Protein AF-A0A9J6FY98-F1 (afdb_monomer_lite)

Organism: Haemaphysalis longicornis (NCBI:txid44386)

Structure (mmCIF, N/CA/C/O backbone):
data_AF-A0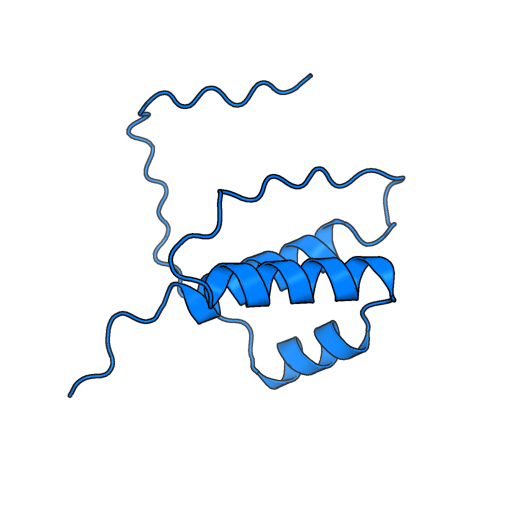A9J6FY98-F1
#
_entry.id   AF-A0A9J6FY98-F1
#
loop_
_atom_site.group_PDB
_atom_site.id
_atom_site.type_symbol
_atom_site.label_atom_id
_atom_site.label_alt_id
_atom_site.label_comp_id
_atom_site.label_asym_id
_atom_site.label_entity_id
_atom_site.label_seq_id
_atom_site.pdbx_PDB_ins_code
_atom_site.Cartn_x
_atom_site.Cartn_y
_atom_site.Cartn_z
_atom_site.occupancy
_atom_site.B_iso_or_equiv
_atom_site.auth_seq_id
_atom_site.auth_comp_id
_atom_site.auth_asym_id
_atom_site.auth_atom_id
_atom_site.pdbx_PDB_model_num
ATOM 1 N N . MET A 1 1 ? -4.028 20.713 -11.926 1.00 27.78 1 MET A N 1
ATOM 2 C CA . MET A 1 1 ? -4.662 21.217 -10.690 1.00 27.78 1 MET A CA 1
ATOM 3 C C . MET A 1 1 ? -6.025 20.557 -10.570 1.00 27.78 1 MET A C 1
ATOM 5 O O . MET A 1 1 ? -6.925 20.936 -11.301 1.00 27.78 1 MET A O 1
ATOM 9 N N . VAL A 1 2 ? -6.164 19.510 -9.753 1.00 24.48 2 VAL A N 1
ATOM 10 C CA . VAL A 1 2 ? -7.458 18.831 -9.567 1.00 24.48 2 VAL A CA 1
ATOM 11 C C . VAL A 1 2 ? -7.957 19.158 -8.168 1.00 24.48 2 VAL A C 1
ATOM 13 O O . VAL A 1 2 ? -7.441 18.651 -7.177 1.00 24.48 2 VAL A O 1
ATOM 16 N N . HIS A 1 3 ? -8.928 20.065 -8.111 1.00 27.19 3 HIS A N 1
ATOM 17 C CA . HIS A 1 3 ? -9.745 20.318 -6.933 1.00 27.19 3 HIS A CA 1
ATOM 18 C C . HIS A 1 3 ? -10.787 19.204 -6.827 1.00 27.19 3 HIS A C 1
ATOM 20 O O . HIS A 1 3 ? -11.562 19.012 -7.760 1.00 27.19 3 HIS A O 1
ATOM 26 N N . LEU A 1 4 ? -10.840 18.491 -5.699 1.00 31.72 4 LEU A N 1
ATOM 27 C CA . LEU A 1 4 ? -11.964 17.605 -5.400 1.00 31.72 4 LEU A CA 1
ATOM 28 C C . LEU A 1 4 ? -12.865 18.278 -4.362 1.00 31.72 4 LEU A C 1
ATOM 30 O O . LEU A 1 4 ? -12.653 18.176 -3.152 1.00 31.72 4 LEU A O 1
ATOM 34 N N . ILE A 1 5 ? -13.851 19.009 -4.874 1.00 35.50 5 ILE A N 1
ATOM 35 C CA . ILE A 1 5 ? -14.946 19.590 -4.101 1.00 35.50 5 ILE A CA 1
ATOM 36 C C . ILE A 1 5 ? -15.914 18.455 -3.744 1.00 35.50 5 ILE A C 1
ATOM 38 O O . ILE A 1 5 ? -16.384 17.730 -4.620 1.00 35.50 5 ILE A O 1
ATOM 42 N N . LYS A 1 6 ? -16.229 18.299 -2.453 1.00 38.16 6 LYS A N 1
ATOM 43 C CA . LYS A 1 6 ? -17.327 17.440 -1.991 1.00 38.16 6 LYS A CA 1
ATOM 44 C C . LYS A 1 6 ? -18.662 18.150 -2.249 1.00 38.16 6 LYS A C 1
ATOM 46 O O . LYS A 1 6 ? -19.215 18.752 -1.337 1.00 38.16 6 LYS A O 1
ATOM 51 N N . HIS A 1 7 ? -19.183 18.070 -3.470 1.00 34.56 7 HIS A N 1
ATOM 52 C CA . HIS A 1 7 ? -20.621 18.227 -3.696 1.00 34.56 7 HIS A CA 1
ATOM 53 C C . HIS A 1 7 ? -21.265 16.843 -3.731 1.00 34.56 7 HIS A C 1
ATOM 55 O O . HIS A 1 7 ? -20.748 15.925 -4.368 1.00 34.56 7 HIS A O 1
ATOM 61 N N . ALA A 1 8 ? -22.380 16.696 -3.015 1.00 46.34 8 ALA A N 1
ATOM 62 C CA . ALA A 1 8 ? -23.244 15.530 -3.092 1.00 46.34 8 ALA A CA 1
ATOM 63 C C . ALA A 1 8 ? -23.776 15.406 -4.528 1.00 46.34 8 ALA A C 1
ATOM 65 O O . ALA A 1 8 ? -24.706 16.105 -4.918 1.00 46.34 8 ALA A O 1
ATOM 66 N N . CYS A 1 9 ? -23.135 14.558 -5.329 1.00 37.97 9 CYS A N 1
ATOM 67 C CA . CYS A 1 9 ? -23.582 14.214 -6.670 1.00 37.97 9 CYS A CA 1
ATOM 68 C C . CYS A 1 9 ? -24.262 12.835 -6.610 1.00 37.97 9 CYS A C 1
ATOM 70 O O . CYS A 1 9 ? -23.664 11.903 -6.063 1.00 37.97 9 CYS A O 1
ATOM 72 N N . PRO A 1 10 ? -25.477 12.661 -7.162 1.00 41.97 10 PRO A N 1
ATOM 73 C CA . PRO A 1 10 ? -26.210 11.395 -7.149 1.00 41.97 10 PRO A CA 1
ATOM 74 C C . PRO A 1 10 ? -25.684 10.388 -8.186 1.00 41.97 10 PRO A C 1
ATOM 76 O O . PRO A 1 10 ? -26.389 9.460 -8.566 1.00 41.97 10 PRO A O 1
ATOM 79 N N . CYS A 1 11 ? -24.433 10.507 -8.632 1.00 42.16 11 CYS A N 1
ATOM 80 C CA . CYS A 1 11 ? -23.739 9.418 -9.309 1.00 42.16 11 CYS A CA 1
ATOM 81 C C . CYS A 1 11 ? -23.093 8.503 -8.263 1.00 42.16 11 CYS A C 1
ATOM 83 O O . CYS A 1 11 ? -21.875 8.364 -8.163 1.00 42.16 11 CYS A O 1
ATOM 85 N N . ALA A 1 12 ? -23.942 7.828 -7.488 1.00 45.78 12 ALA A N 1
ATOM 86 C CA . ALA A 1 12 ? -23.546 6.622 -6.787 1.00 45.78 12 ALA A CA 1
ATOM 87 C C . ALA A 1 12 ? -23.314 5.513 -7.825 1.00 45.78 12 ALA A C 1
ATOM 89 O O . ALA A 1 12 ? -24.072 4.553 -7.914 1.00 45.78 12 ALA A O 1
ATOM 90 N N . ALA A 1 13 ? -22.211 5.587 -8.572 1.00 42.62 13 ALA A N 1
ATOM 91 C CA . ALA A 1 13 ? -21.592 4.383 -9.112 1.00 42.62 13 ALA A CA 1
ATOM 92 C C . ALA A 1 13 ? -20.900 3.639 -7.955 1.00 42.62 13 ALA A C 1
ATOM 94 O O . ALA A 1 13 ? -19.708 3.342 -7.984 1.00 42.62 13 ALA A O 1
ATOM 95 N N . VAL A 1 14 ? -21.660 3.345 -6.895 1.00 47.34 14 VAL A N 1
ATOM 96 C CA . VAL A 1 14 ? -21.301 2.346 -5.897 1.00 47.34 14 VAL A CA 1
ATOM 97 C C . VAL A 1 14 ? -21.566 1.013 -6.578 1.00 47.34 14 VAL A C 1
ATOM 99 O O . VAL A 1 14 ? -22.587 0.359 -6.380 1.00 47.34 14 VAL A O 1
ATOM 102 N N . ARG A 1 15 ? -20.648 0.635 -7.472 1.00 44.03 15 ARG A N 1
ATOM 103 C CA . ARG A 1 15 ? -20.570 -0.729 -7.978 1.00 44.03 15 ARG A CA 1
ATOM 104 C C . ARG A 1 15 ? -20.445 -1.617 -6.741 1.00 44.03 15 ARG A C 1
ATOM 106 O O . ARG A 1 15 ? -19.555 -1.379 -5.922 1.00 44.03 15 ARG A O 1
ATOM 113 N N . LYS A 1 16 ? -21.355 -2.585 -6.566 1.00 41.41 16 LYS A N 1
ATOM 114 C CA . LYS A 1 16 ? -21.255 -3.588 -5.491 1.00 41.41 16 LYS A CA 1
ATOM 115 C C . LYS A 1 16 ? -19.812 -4.111 -5.478 1.00 41.41 16 LYS A C 1
ATOM 117 O O . LYS A 1 16 ? -19.358 -4.665 -6.479 1.00 41.41 16 LYS A O 1
ATOM 122 N N . ARG A 1 17 ?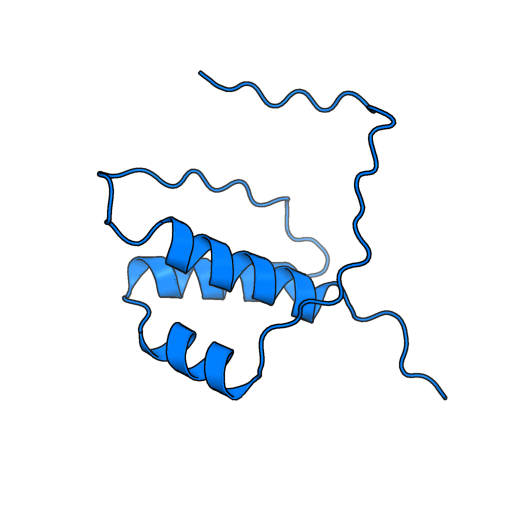 -19.073 -3.850 -4.394 1.00 53.31 17 ARG A N 1
ATOM 123 C CA . ARG A 1 17 ? -17.649 -4.194 -4.263 1.00 53.31 17 ARG A CA 1
ATOM 124 C C . ARG A 1 17 ? -17.527 -5.705 -4.070 1.00 53.31 17 ARG A C 1
ATOM 126 O O . ARG A 1 17 ? -17.557 -6.190 -2.949 1.00 53.31 17 ARG A O 1
ATOM 133 N N . GLN A 1 18 ? -17.448 -6.438 -5.174 1.00 51.59 18 GLN A N 1
ATOM 134 C CA . GLN A 1 18 ? -17.246 -7.892 -5.191 1.00 51.59 18 GLN A CA 1
ATOM 135 C C . GLN A 1 18 ? -15.771 -8.302 -5.313 1.00 51.59 18 GLN A C 1
ATOM 137 O O . GLN A 1 18 ? -15.493 -9.450 -5.621 1.00 51.59 18 GLN A O 1
ATOM 142 N N . ASP A 1 19 ? -14.824 -7.396 -5.087 1.00 66.50 19 ASP A N 1
ATOM 143 C CA . ASP A 1 19 ? -13.450 -7.594 -5.561 1.00 66.50 19 ASP A CA 1
ATOM 144 C C . ASP A 1 19 ? -12.450 -7.436 -4.410 1.00 66.50 19 ASP A C 1
ATOM 146 O O . ASP A 1 19 ? -11.667 -6.487 -4.350 1.00 66.50 19 ASP A O 1
ATOM 150 N N . ILE A 1 20 ? -12.565 -8.324 -3.417 1.00 81.12 20 ILE A N 1
ATOM 151 C CA . ILE A 1 20 ? -11.426 -8.606 -2.541 1.00 81.12 20 ILE A CA 1
ATOM 152 C C . ILE A 1 20 ? -10.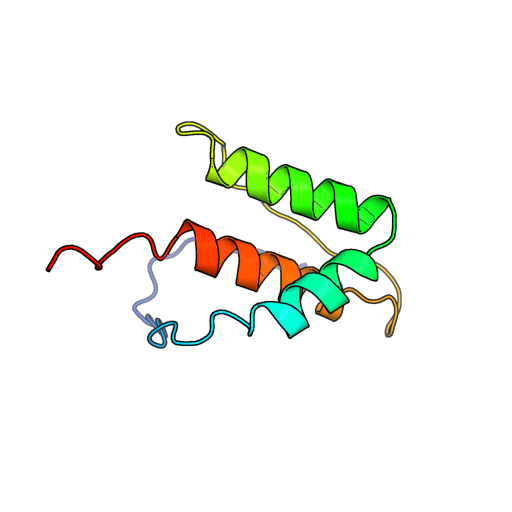516 -9.509 -3.361 1.00 81.12 20 ILE A C 1
ATOM 154 O O . ILE A 1 20 ? -10.941 -10.580 -3.793 1.00 81.12 20 ILE A O 1
ATOM 158 N N . MET A 1 21 ? -9.287 -9.059 -3.573 1.00 87.62 21 MET A N 1
ATOM 159 C CA . MET A 1 21 ? -8.262 -9.817 -4.273 1.00 87.62 21 MET A CA 1
ATOM 160 C C . MET A 1 21 ? -8.075 -11.186 -3.613 1.00 87.62 21 MET A C 1
ATOM 162 O O . MET A 1 21 ? -8.179 -11.311 -2.383 1.00 87.62 21 MET A O 1
ATOM 166 N N . ASP A 1 22 ? -7.757 -12.202 -4.414 1.00 90.06 22 ASP A N 1
ATOM 167 C CA . ASP A 1 22 ? -7.390 -13.505 -3.873 1.00 90.06 22 ASP A CA 1
ATOM 168 C C . ASP A 1 22 ? -6.266 -13.369 -2.829 1.00 90.06 22 ASP A C 1
ATOM 170 O O . ASP A 1 22 ? -5.410 -12.480 -2.896 1.00 90.06 22 ASP A O 1
ATOM 174 N N . ARG A 1 23 ? -6.311 -14.221 -1.804 1.00 87.75 23 ARG A N 1
ATOM 175 C CA . ARG A 1 23 ? -5.399 -14.126 -0.664 1.00 87.75 23 ARG A CA 1
ATOM 176 C C . ARG A 1 23 ? -3.945 -14.341 -1.095 1.00 87.75 23 ARG A C 1
ATOM 178 O O . ARG A 1 23 ? -3.077 -13.617 -0.604 1.00 87.75 23 ARG A O 1
ATOM 185 N N . ASP A 1 24 ? -3.679 -15.284 -1.993 1.00 92.81 24 ASP A N 1
ATOM 186 C CA . ASP A 1 24 ? -2.321 -15.574 -2.449 1.00 92.81 24 ASP A CA 1
ATOM 187 C C . ASP A 1 24 ? -1.808 -14.465 -3.368 1.00 92.81 24 ASP A C 1
ATOM 189 O O . ASP A 1 24 ? -0.670 -14.013 -3.213 1.00 92.81 24 ASP A O 1
ATOM 193 N N . GLU A 1 25 ? -2.664 -13.949 -4.257 1.00 90.81 25 GLU A N 1
ATOM 194 C CA . GLU A 1 25 ? -2.342 -12.773 -5.077 1.00 90.81 25 GLU A CA 1
ATOM 195 C C . GLU A 1 25 ? -1.981 -11.569 -4.190 1.00 90.81 25 GLU A C 1
ATOM 197 O O . GLU A 1 25 ? -0.939 -10.939 -4.388 1.00 90.81 25 GLU A O 1
ATOM 202 N N . TYR A 1 26 ? -2.771 -11.302 -3.148 1.00 91.06 26 TYR A N 1
ATOM 203 C CA . TYR A 1 26 ? -2.508 -10.220 -2.202 1.00 91.06 26 TYR A CA 1
ATOM 204 C C . TYR A 1 26 ? -1.161 -10.372 -1.492 1.00 91.06 26 TYR A C 1
ATOM 206 O O . TYR A 1 26 ? -0.372 -9.423 -1.455 1.00 91.06 26 TYR A O 1
ATOM 214 N N . TYR A 1 27 ? -0.866 -11.553 -0.939 1.00 91.38 27 TYR A N 1
ATOM 215 C CA . TYR A 1 27 ? 0.405 -11.776 -0.247 1.00 91.38 27 TYR A CA 1
ATOM 216 C C . TYR A 1 27 ? 1.602 -11.662 -1.189 1.00 91.38 27 TYR A C 1
ATOM 218 O O . TYR A 1 27 ? 2.638 -11.129 -0.789 1.00 91.38 27 TYR A O 1
ATOM 226 N N . ASN A 1 28 ? 1.467 -12.120 -2.432 1.00 93.56 28 ASN A N 1
ATOM 227 C CA . ASN A 1 28 ? 2.518 -11.979 -3.431 1.00 93.56 28 ASN A CA 1
ATOM 228 C C . ASN A 1 28 ? 2.786 -10.506 -3.747 1.00 93.56 28 ASN A C 1
ATOM 230 O O . ASN A 1 28 ? 3.937 -10.077 -3.690 1.00 93.56 28 ASN A O 1
ATOM 234 N N . LEU A 1 29 ? 1.743 -9.705 -3.979 1.00 91.56 29 LEU A N 1
ATOM 235 C CA . LEU A 1 29 ? 1.912 -8.274 -4.223 1.00 91.56 29 LEU A CA 1
ATOM 236 C C . LEU A 1 29 ? 2.471 -7.541 -2.994 1.00 91.56 29 LEU A C 1
ATOM 238 O O . LEU A 1 29 ? 3.365 -6.716 -3.152 1.00 91.56 29 LEU A O 1
ATOM 242 N N . MET A 1 30 ? 2.035 -7.865 -1.771 1.00 90.38 30 MET A N 1
ATOM 243 C CA . MET A 1 30 ? 2.604 -7.259 -0.557 1.00 90.38 30 MET A CA 1
ATOM 244 C C . MET A 1 30 ? 4.102 -7.537 -0.415 1.00 90.38 30 MET A C 1
ATOM 246 O O . MET A 1 30 ? 4.862 -6.621 -0.111 1.00 90.38 30 MET A O 1
ATOM 250 N N . ARG A 1 31 ? 4.557 -8.765 -0.691 1.00 90.88 31 ARG A N 1
ATOM 251 C CA . ARG A 1 31 ? 5.989 -9.122 -0.648 1.00 90.88 31 ARG A CA 1
ATOM 252 C C . ARG A 1 31 ? 6.832 -8.388 -1.692 1.00 90.88 31 ARG A C 1
ATOM 254 O O . ARG A 1 31 ? 8.031 -8.244 -1.497 1.00 90.88 31 ARG A O 1
ATOM 261 N N . MET A 1 32 ? 6.220 -7.935 -2.784 1.00 89.88 32 MET A N 1
ATOM 262 C CA . MET A 1 32 ? 6.889 -7.162 -3.835 1.00 89.88 32 MET A CA 1
ATOM 263 C C . MET A 1 32 ? 6.980 -5.661 -3.518 1.00 89.88 32 MET A C 1
ATOM 265 O O . MET A 1 32 ? 7.568 -4.909 -4.295 1.00 89.88 32 MET A O 1
ATOM 269 N N . THR A 1 33 ? 6.375 -5.191 -2.423 1.00 87.69 33 THR A N 1
ATOM 270 C CA . THR A 1 33 ? 6.447 -3.775 -2.042 1.00 87.69 33 THR A CA 1
ATOM 271 C C . THR A 1 33 ? 7.832 -3.423 -1.493 1.00 87.69 33 THR A C 1
ATOM 273 O O . THR A 1 33 ? 8.398 -4.136 -0.671 1.00 87.69 33 THR A O 1
ATOM 276 N N . ASN A 1 34 ? 8.376 -2.291 -1.945 1.00 84.56 34 ASN A N 1
ATOM 277 C CA . ASN A 1 34 ? 9.599 -1.705 -1.389 1.00 84.56 34 ASN A CA 1
ATOM 278 C C . ASN A 1 34 ? 9.272 -0.854 -0.145 1.00 84.56 34 ASN A C 1
ATOM 280 O O . ASN A 1 34 ? 8.101 -0.612 0.149 1.00 84.56 34 ASN A O 1
ATOM 284 N N . GLY A 1 35 ? 10.299 -0.345 0.547 1.00 83.56 35 GLY A N 1
ATOM 285 C CA . GLY A 1 35 ? 10.165 0.356 1.835 1.00 83.56 35 GLY A CA 1
ATOM 286 C C . GLY A 1 35 ? 9.091 1.454 1.884 1.00 83.56 35 GLY A C 1
ATOM 287 O O . GLY A 1 35 ? 8.169 1.365 2.688 1.00 83.56 35 GLY A O 1
ATOM 288 N N . GLU A 1 36 ? 9.152 2.460 1.006 1.00 85.00 36 GLU A N 1
ATOM 289 C CA . GLU A 1 36 ? 8.193 3.581 1.031 1.00 85.00 36 GLU A CA 1
ATOM 290 C C . GLU A 1 36 ? 6.727 3.158 0.771 1.00 85.00 36 GLU A C 1
ATOM 292 O O . GLU A 1 36 ? 5.861 3.488 1.586 1.00 85.00 36 GLU A O 1
ATOM 297 N N . PRO A 1 37 ? 6.398 2.400 -0.301 1.00 87.44 37 PRO A N 1
ATOM 298 C CA . PRO A 1 37 ? 5.052 1.857 -0.477 1.00 87.44 37 PRO A CA 1
ATOM 299 C C . PRO A 1 37 ? 4.579 0.980 0.682 1.00 87.44 37 PRO A C 1
ATOM 301 O O . PRO A 1 37 ? 3.407 1.044 1.048 1.00 87.44 37 PRO A O 1
ATOM 304 N N . HIS A 1 38 ? 5.469 0.168 1.256 1.00 91.25 38 HIS A N 1
ATOM 305 C CA . HIS A 1 38 ? 5.134 -0.717 2.365 1.00 91.25 38 HIS A CA 1
ATOM 306 C C . HIS A 1 38 ? 4.697 0.074 3.605 1.00 91.25 38 HIS A C 1
ATOM 308 O O . HIS A 1 38 ? 3.671 -0.242 4.206 1.00 91.25 38 HIS A O 1
ATOM 314 N N . GLU A 1 39 ? 5.405 1.152 3.949 1.00 92.62 39 GLU A N 1
ATOM 315 C CA . GLU A 1 39 ? 5.038 2.013 5.079 1.00 92.62 39 GLU A CA 1
ATOM 316 C C . GLU A 1 39 ? 3.694 2.721 4.863 1.00 92.62 39 GLU A C 1
ATOM 318 O O . GLU A 1 39 ? 2.874 2.779 5.781 1.00 92.62 39 GLU A O 1
ATOM 323 N N . LEU A 1 40 ? 3.388 3.158 3.635 1.00 91.88 40 LEU A N 1
ATOM 324 C CA . LEU A 1 40 ? 2.057 3.684 3.319 1.00 91.88 40 LEU A CA 1
ATOM 325 C C . LEU A 1 40 ? 0.953 2.634 3.541 1.00 91.88 40 LEU A C 1
ATOM 327 O O . LEU A 1 40 ? -0.106 2.950 4.084 1.00 91.88 40 LEU A O 1
ATOM 331 N N . LEU A 1 41 ? 1.180 1.387 3.123 1.00 93.38 41 LEU A N 1
ATOM 332 C CA . LEU A 1 41 ? 0.206 0.306 3.292 1.00 93.38 41 LEU A CA 1
ATOM 333 C C . LEU A 1 41 ? -0.003 -0.035 4.777 1.00 93.38 41 LEU A C 1
ATOM 335 O O . LEU A 1 41 ? -1.139 -0.273 5.193 1.00 93.38 41 LEU A O 1
ATOM 339 N N . ARG A 1 42 ? 1.055 0.022 5.598 1.00 92.19 42 ARG A N 1
ATOM 340 C CA . ARG A 1 42 ? 0.957 -0.114 7.064 1.00 92.19 42 ARG A CA 1
ATOM 341 C C . ARG A 1 42 ? 0.163 1.022 7.698 1.00 92.19 42 ARG A C 1
ATOM 343 O O . ARG A 1 42 ? -0.685 0.749 8.542 1.00 92.19 42 ARG A O 1
ATOM 350 N N . GLU A 1 43 ? 0.388 2.262 7.271 1.00 92.88 43 GLU A N 1
ATOM 351 C CA . GLU A 1 43 ? -0.374 3.421 7.750 1.00 92.88 43 GLU A CA 1
ATOM 352 C C . GLU A 1 43 ? -1.865 3.289 7.405 1.00 92.88 43 GLU A C 1
ATOM 354 O O . GLU A 1 43 ? -2.732 3.569 8.233 1.00 92.88 43 GLU A O 1
ATOM 359 N N . ILE A 1 44 ? -2.190 2.791 6.206 1.00 92.06 44 ILE A N 1
ATOM 360 C CA . ILE A 1 44 ? -3.578 2.490 5.829 1.00 92.06 44 ILE A CA 1
ATOM 361 C C . ILE A 1 44 ? -4.182 1.464 6.793 1.00 92.06 44 ILE A C 1
ATOM 363 O O . ILE A 1 44 ? -5.263 1.717 7.325 1.00 92.06 44 ILE A O 1
ATOM 367 N N . ILE A 1 45 ? -3.491 0.350 7.061 1.00 91.62 45 ILE A N 1
ATOM 368 C CA . ILE A 1 45 ? -3.950 -0.675 8.014 1.00 91.62 45 ILE A CA 1
ATOM 369 C C . ILE A 1 45 ? -4.180 -0.057 9.396 1.00 91.62 45 ILE A C 1
ATOM 371 O O . ILE A 1 45 ? -5.271 -0.194 9.945 1.00 91.62 45 ILE A O 1
ATOM 375 N N . HIS A 1 46 ? -3.192 0.671 9.924 1.00 91.56 46 HIS A N 1
ATOM 376 C CA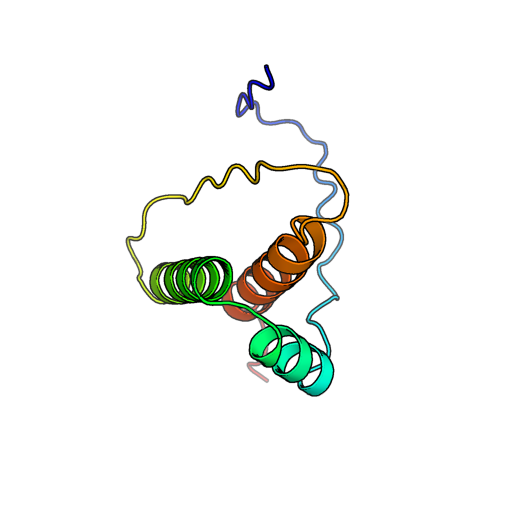 . HIS A 1 46 ? -3.263 1.303 11.240 1.00 91.56 46 HIS A CA 1
ATOM 377 C C . HIS A 1 46 ? -4.488 2.214 11.370 1.00 91.56 46 HIS A C 1
ATOM 379 O O . HIS A 1 46 ? -5.238 2.125 12.347 1.00 91.56 46 HIS A O 1
ATOM 385 N N . ARG A 1 47 ? -4.747 3.045 10.354 1.00 90.31 47 ARG A N 1
ATOM 386 C CA . ARG A 1 47 ? -5.928 3.913 10.319 1.00 90.31 47 ARG A CA 1
ATOM 387 C C . ARG A 1 47 ? -7.233 3.139 10.220 1.00 90.31 47 ARG A C 1
ATOM 389 O O . ARG A 1 47 ? -8.207 3.556 10.831 1.00 90.31 47 ARG A O 1
ATOM 396 N N . GLN A 1 48 ? -7.282 2.044 9.459 1.00 86.94 48 GLN A N 1
ATOM 397 C CA . GLN A 1 48 ? -8.490 1.213 9.370 1.00 86.94 48 GLN A CA 1
ATOM 398 C C . GLN A 1 48 ? -8.815 0.505 10.690 1.00 86.94 48 GLN A C 1
ATOM 400 O O . GLN A 1 48 ? -9.984 0.282 10.986 1.00 86.94 48 GLN A O 1
ATOM 405 N N . THR A 1 49 ? -7.805 0.188 11.501 1.00 87.44 49 THR A N 1
ATOM 406 C CA . THR A 1 49 ? -7.985 -0.444 12.816 1.00 87.44 49 THR A CA 1
ATOM 407 C C . THR A 1 49 ? -8.163 0.552 13.969 1.00 87.44 49 THR A C 1
ATOM 409 O O . THR A 1 49 ? -8.384 0.131 15.101 1.00 87.44 49 THR A O 1
ATOM 412 N N . THR A 1 50 ? -8.073 1.861 13.710 1.00 88.12 50 THR A N 1
ATOM 413 C CA . THR A 1 50 ? -8.149 2.920 14.731 1.00 88.12 50 THR A CA 1
ATOM 414 C C . THR A 1 50 ? -9.443 3.721 14.575 1.00 88.12 50 THR A C 1
ATOM 416 O O . THR A 1 50 ? -9.661 4.374 13.558 1.00 88.12 50 THR A O 1
ATOM 419 N N . SER A 1 51 ? -10.298 3.721 15.602 1.00 80.50 51 SER A N 1
ATOM 420 C CA . SER A 1 51 ? -11.674 4.255 15.556 1.00 80.50 51 SER A CA 1
ATOM 421 C C . SER A 1 51 ? -11.799 5.768 15.311 1.00 80.50 51 SER A C 1
ATOM 423 O O . SER A 1 51 ? -12.879 6.237 14.958 1.00 80.50 51 SER A O 1
ATOM 425 N N . SER A 1 52 ? -10.718 6.538 15.459 1.00 85.75 52 SER A N 1
ATOM 426 C CA . SER A 1 52 ? -10.707 8.005 15.341 1.00 85.75 52 SER A CA 1
ATOM 427 C C . SER A 1 52 ? -9.713 8.538 14.302 1.00 85.75 52 SER A C 1
ATOM 429 O O . SER A 1 52 ? -9.340 9.712 14.349 1.00 85.75 52 SER A O 1
ATOM 431 N N . ALA A 1 53 ? -9.234 7.694 13.386 1.00 85.56 53 ALA A N 1
ATOM 432 C CA . ALA A 1 53 ? -8.246 8.120 12.403 1.00 85.56 53 ALA A CA 1
ATOM 433 C C . ALA A 1 53 ? -8.831 9.163 11.423 1.00 85.56 53 ALA A C 1
ATOM 435 O O . ALA A 1 53 ? -9.900 8.939 10.844 1.00 85.56 53 ALA A O 1
ATOM 436 N N . PRO A 1 54 ? -8.142 10.294 11.175 1.00 86.38 54 PRO A N 1
ATOM 437 C CA . PRO A 1 54 ? -8.606 11.278 10.207 1.00 86.38 54 PRO A CA 1
ATOM 438 C C . PRO A 1 54 ? -8.527 10.729 8.769 1.00 86.38 54 PRO A C 1
ATOM 440 O O . PRO A 1 54 ? -7.699 9.853 8.478 1.00 86.38 54 PRO A O 1
ATOM 443 N N . PRO A 1 55 ? -9.324 11.277 7.828 1.00 84.75 55 PRO A N 1
ATOM 444 C CA . PRO A 1 55 ? -9.272 10.875 6.426 1.00 84.75 55 PRO A CA 1
ATOM 445 C C . PRO A 1 55 ? -7.856 10.978 5.845 1.00 84.75 55 PRO A C 1
ATOM 447 O O . PRO A 1 55 ? -7.188 12.003 5.989 1.00 84.75 55 PRO A O 1
ATOM 450 N N . LEU A 1 56 ? -7.410 9.929 5.153 1.00 85.88 56 LEU A N 1
ATOM 451 C CA . LEU A 1 56 ? -6.134 9.913 4.442 1.00 85.88 56 LEU A CA 1
ATOM 452 C C . LEU A 1 56 ? -6.338 10.399 3.000 1.00 85.88 56 LEU A C 1
ATOM 454 O O . LEU A 1 56 ? -7.206 9.899 2.285 1.00 85.88 56 LEU A O 1
ATOM 458 N N . ARG A 1 57 ? -5.532 11.370 2.560 1.00 87.69 57 ARG A N 1
ATOM 459 C CA . ARG A 1 57 ? -5.428 11.779 1.152 1.00 87.69 57 ARG A CA 1
ATOM 460 C C . ARG A 1 57 ? -3.993 11.565 0.700 1.00 87.69 57 ARG A C 1
ATOM 462 O O . ARG A 1 57 ? -3.086 12.158 1.271 1.00 87.69 57 ARG A O 1
ATOM 469 N N . VAL A 1 58 ? -3.809 10.738 -0.322 1.00 87.69 58 VAL A N 1
ATOM 470 C CA . VAL A 1 58 ? -2.494 10.415 -0.884 1.00 87.69 58 VAL A CA 1
ATOM 471 C C . VAL A 1 58 ? -2.443 10.908 -2.320 1.00 87.69 58 VAL A C 1
ATOM 473 O O . VAL A 1 58 ? -3.358 10.643 -3.099 1.00 87.69 58 VAL A O 1
ATOM 476 N N . LEU A 1 59 ? -1.369 11.612 -2.669 1.00 90.56 59 LEU A N 1
ATOM 477 C CA . LEU A 1 59 ? -1.056 11.975 -4.045 1.00 90.56 59 LEU A CA 1
ATOM 478 C C . LEU A 1 59 ? 0.165 11.173 -4.490 1.00 90.56 59 LEU A C 1
ATOM 480 O O . LEU A 1 59 ? 1.266 11.393 -3.996 1.00 90.56 59 LEU A O 1
ATOM 484 N N . PHE A 1 60 ? -0.028 10.259 -5.437 1.00 88.56 60 PHE A N 1
ATOM 485 C CA . PHE A 1 60 ? 1.075 9.517 -6.037 1.00 88.56 60 PHE A CA 1
ATOM 486 C C . PHE A 1 60 ? 1.723 10.342 -7.150 1.00 88.56 60 PHE A C 1
ATOM 488 O O . PHE A 1 60 ? 1.064 10.693 -8.132 1.00 88.56 60 PHE A O 1
ATOM 495 N N . THR A 1 61 ? 3.018 10.616 -7.021 1.00 92.50 61 THR A N 1
ATOM 496 C CA . THR A 1 61 ? 3.813 11.357 -8.010 1.00 92.50 61 THR A CA 1
ATOM 497 C C . THR A 1 61 ? 4.915 10.470 -8.600 1.00 92.50 61 THR A C 1
ATOM 499 O O . THR A 1 61 ? 5.159 9.359 -8.134 1.00 92.50 61 THR A O 1
ATOM 502 N N . GLY A 1 62 ? 5.528 10.921 -9.697 1.00 90.31 62 GLY A N 1
ATOM 503 C CA . GLY A 1 62 ? 6.615 10.213 -10.381 1.00 90.31 62 GLY A CA 1
ATOM 504 C C . GLY A 1 62 ? 6.291 9.812 -11.828 1.00 90.31 62 GLY A C 1
ATOM 505 O O . GLY A 1 62 ? 5.129 9.889 -12.249 1.00 90.31 62 GLY A O 1
ATOM 506 N N . PRO A 1 63 ? 7.302 9.373 -12.599 1.00 93.50 63 PRO A N 1
ATOM 507 C CA . PRO A 1 63 ? 7.188 9.093 -14.033 1.00 93.50 63 PRO A CA 1
ATOM 508 C C . PRO A 1 63 ? 6.266 7.904 -14.345 1.00 93.50 63 PRO A C 1
ATOM 510 O O . PRO A 1 63 ? 5.893 7.122 -13.466 1.00 93.50 63 PRO A O 1
ATOM 513 N N . ALA A 1 64 ? 5.854 7.752 -15.605 1.00 92.69 64 ALA A N 1
ATOM 514 C CA . ALA A 1 64 ? 5.100 6.572 -16.034 1.00 92.69 64 ALA A CA 1
ATOM 515 C C . ALA A 1 64 ? 5.891 5.283 -15.729 1.00 92.69 64 ALA A C 1
ATOM 517 O O . ALA A 1 64 ? 7.114 5.268 -15.813 1.00 92.69 64 ALA A O 1
ATOM 518 N N . GLY A 1 65 ? 5.199 4.217 -15.318 1.00 89.12 65 GLY A N 1
ATOM 519 C CA . GLY A 1 65 ? 5.840 2.937 -14.986 1.00 89.12 65 GLY A CA 1
ATOM 520 C C . GLY A 1 65 ? 6.451 2.824 -13.581 1.00 89.12 65 GLY A C 1
ATOM 521 O O . GLY A 1 65 ? 6.838 1.727 -13.205 1.00 89.12 65 GLY A O 1
ATOM 522 N N . CYS A 1 66 ? 6.467 3.874 -12.747 1.00 88.75 66 CYS A N 1
ATOM 523 C CA . CYS A 1 66 ? 7.063 3.805 -11.396 1.00 88.75 66 CYS A CA 1
ATOM 524 C C . CYS A 1 66 ? 6.226 3.059 -10.327 1.00 88.75 66 CYS A C 1
ATOM 526 O O . CYS A 1 66 ? 6.441 3.238 -9.134 1.00 88.75 66 CYS A O 1
ATOM 528 N N . G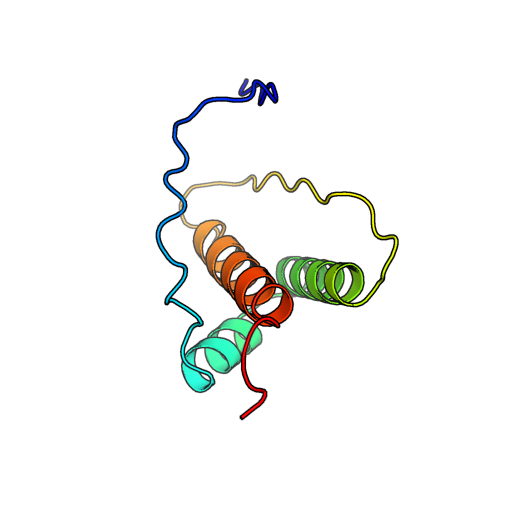LY A 1 67 ? 5.231 2.259 -10.726 1.00 89.56 67 GLY A N 1
ATOM 529 C CA . GLY A 1 67 ? 4.467 1.426 -9.786 1.00 89.56 67 GLY A CA 1
ATOM 530 C C . GLY A 1 67 ? 3.315 2.111 -9.035 1.00 89.56 67 GLY A C 1
ATOM 531 O O . GLY A 1 67 ? 2.715 1.491 -8.165 1.00 89.56 67 GLY A O 1
ATOM 532 N N . LYS A 1 68 ? 2.916 3.344 -9.382 1.00 93.56 68 LYS A N 1
ATOM 533 C CA . LYS A 1 68 ? 1.771 4.032 -8.731 1.00 93.56 68 LYS A CA 1
ATOM 534 C C . LYS A 1 68 ? 0.487 3.193 -8.724 1.00 93.56 68 LYS A C 1
ATOM 536 O O . LYS A 1 68 ? -0.151 3.042 -7.688 1.00 93.56 68 LYS A O 1
ATOM 541 N N . THR A 1 69 ? 0.128 2.619 -9.875 1.00 92.00 69 THR A N 1
ATOM 542 C CA . THR A 1 69 ? -1.066 1.767 -10.018 1.00 92.00 69 THR A CA 1
ATOM 543 C C . THR A 1 69 ? -0.962 0.496 -9.181 1.00 92.00 69 THR A C 1
ATOM 545 O O . THR A 1 69 ? -1.961 0.048 -8.629 1.00 92.00 69 THR A O 1
ATOM 548 N N . PHE A 1 70 ? 0.244 -0.060 -9.044 1.00 92.69 70 PHE A N 1
ATOM 549 C CA . PHE A 1 70 ? 0.500 -1.225 -8.201 1.00 92.69 70 PHE A CA 1
ATOM 550 C C . PHE A 1 70 ? 0.207 -0.913 -6.726 1.00 92.69 70 PHE A C 1
ATOM 552 O O . PHE A 1 70 ? -0.563 -1.634 -6.092 1.00 92.69 70 PHE A O 1
ATOM 559 N N . VAL A 1 71 ? 0.714 0.213 -6.207 1.00 91.75 71 VAL A N 1
ATOM 560 C CA . VAL A 1 71 ? 0.445 0.634 -4.819 1.00 91.75 71 VAL A CA 1
ATOM 561 C C . VAL A 1 71 ? -1.036 0.956 -4.615 1.00 91.75 71 VAL A C 1
ATOM 563 O O . VAL A 1 71 ? -1.628 0.550 -3.617 1.00 91.75 71 VAL A O 1
ATOM 566 N N . LEU A 1 72 ? -1.662 1.635 -5.581 1.00 91.56 72 LEU A N 1
ATOM 567 C CA . LEU A 1 72 ? -3.086 1.961 -5.527 1.00 91.56 72 LEU A CA 1
ATOM 568 C C . LEU A 1 72 ? -3.964 0.701 -5.470 1.00 91.56 72 LEU A C 1
ATOM 570 O O . LEU A 1 72 ? -4.938 0.678 -4.722 1.00 91.56 72 LEU A O 1
ATOM 574 N N . ARG A 1 73 ? -3.606 -0.352 -6.217 1.00 91.12 73 ARG A N 1
ATOM 575 C CA . ARG A 1 73 ? -4.333 -1.630 -6.231 1.00 91.12 73 ARG A CA 1
ATOM 576 C C . ARG A 1 73 ? -4.292 -2.317 -4.863 1.00 91.12 73 ARG A C 1
ATOM 578 O O . ARG A 1 73 ? -5.336 -2.735 -4.373 1.00 91.12 73 ARG A O 1
ATOM 585 N N . LEU A 1 74 ? -3.122 -2.355 -4.220 1.00 92.56 74 LEU A N 1
ATOM 586 C CA . LEU A 1 74 ? -2.964 -2.873 -2.854 1.00 92.56 74 LEU A CA 1
ATOM 587 C C . LEU A 1 74 ? -3.733 -2.038 -1.821 1.00 92.56 74 LEU A C 1
ATOM 589 O O . LEU A 1 74 ? -4.430 -2.588 -0.971 1.00 92.56 74 LEU A O 1
ATOM 593 N N . ALA A 1 75 ? -3.654 -0.709 -1.916 1.00 91.69 75 ALA A N 1
ATOM 594 C CA . ALA A 1 75 ? -4.377 0.191 -1.023 1.00 91.69 75 ALA A CA 1
ATOM 595 C C . ALA A 1 75 ? -5.900 0.001 -1.130 1.00 91.69 75 ALA A C 1
ATOM 597 O O . ALA A 1 75 ? -6.584 -0.091 -0.112 1.00 91.69 75 ALA A O 1
ATOM 598 N N . MET A 1 76 ? -6.440 -0.089 -2.350 1.00 88.94 76 MET A N 1
ATOM 599 C CA . MET A 1 76 ? -7.868 -0.338 -2.578 1.00 88.94 76 MET A CA 1
ATOM 600 C C . MET A 1 76 ? -8.322 -1.671 -1.982 1.00 88.94 76 MET A C 1
ATOM 602 O O . MET A 1 76 ? -9.370 -1.718 -1.338 1.00 88.94 76 MET A O 1
ATOM 606 N N . ASP A 1 77 ? -7.534 -2.732 -2.159 1.00 90.00 77 ASP A N 1
ATOM 607 C CA . ASP A 1 77 ? -7.840 -4.043 -1.591 1.00 90.00 77 ASP A CA 1
ATOM 608 C C . ASP A 1 77 ? -7.829 -4.020 -0.053 1.00 90.00 77 ASP A C 1
ATOM 610 O O . ASP A 1 77 ? -8.759 -4.527 0.571 1.00 90.00 77 ASP A O 1
ATOM 614 N N . LEU A 1 78 ? -6.865 -3.332 0.573 1.00 90.06 78 LEU A N 1
ATOM 615 C CA . LEU A 1 78 ? -6.862 -3.101 2.023 1.00 90.06 78 LEU A CA 1
ATOM 616 C C . LEU A 1 78 ? -8.147 -2.409 2.487 1.00 90.06 78 LEU A C 1
ATOM 618 O O . LEU A 1 78 ? -8.826 -2.905 3.386 1.00 90.06 78 LEU A O 1
ATOM 622 N N . TYR A 1 79 ? -8.531 -1.301 1.849 1.00 87.44 79 TYR A N 1
ATOM 623 C CA . TYR A 1 79 ? -9.788 -0.630 2.180 1.00 87.44 79 TYR A CA 1
ATOM 624 C C . TYR A 1 79 ? -10.989 -1.564 2.012 1.00 87.44 79 TYR A C 1
ATOM 626 O O . TYR A 1 79 ? -11.873 -1.563 2.866 1.00 87.44 79 TYR A O 1
ATOM 634 N N . ASN A 1 80 ? -11.035 -2.388 0.964 1.00 86.38 80 ASN A N 1
ATOM 635 C CA . ASN A 1 80 ? -12.111 -3.361 0.775 1.00 86.38 80 ASN A CA 1
ATOM 636 C C . ASN A 1 80 ? -12.136 -4.409 1.897 1.00 86.38 80 ASN A C 1
ATOM 638 O O . ASN A 1 80 ? -13.201 -4.657 2.453 1.00 86.38 80 ASN A O 1
ATOM 642 N N . ARG A 1 81 ? -10.987 -4.975 2.284 1.00 85.69 81 ARG A N 1
ATOM 643 C CA . ARG A 1 81 ? -10.893 -5.985 3.353 1.00 85.69 81 ARG A CA 1
ATOM 644 C C . ARG A 1 81 ? -11.377 -5.464 4.706 1.00 85.69 81 ARG A C 1
ATOM 646 O O . ARG A 1 81 ? -12.092 -6.180 5.397 1.00 85.69 81 ARG A O 1
ATOM 653 N N . TYR A 1 82 ? -11.016 -4.234 5.074 1.00 82.25 82 TYR A N 1
ATOM 654 C CA . TYR A 1 82 ? -11.374 -3.665 6.380 1.00 82.25 82 TYR A CA 1
ATOM 655 C C . TYR A 1 82 ? -12.751 -2.983 6.406 1.00 82.25 82 TYR A C 1
ATOM 657 O O . TYR A 1 82 ? -13.383 -2.936 7.458 1.00 82.25 82 TYR A O 1
ATOM 665 N N . SER A 1 83 ? -13.249 -2.486 5.267 1.00 76.12 83 SER A N 1
ATOM 666 C CA . SER A 1 83 ? -14.594 -1.888 5.185 1.00 76.12 83 SER A CA 1
ATOM 667 C C . SER A 1 83 ? -15.717 -2.909 4.985 1.00 76.12 83 SER A C 1
ATOM 669 O O . SER A 1 83 ? -16.868 -2.609 5.291 1.00 76.12 83 SER A O 1
ATOM 671 N N . ASN A 1 84 ? -15.411 -4.116 4.498 1.00 63.19 84 ASN A N 1
ATOM 672 C CA . ASN A 1 84 ? -16.397 -5.166 4.229 1.00 63.19 84 ASN A CA 1
ATOM 673 C C . ASN A 1 84 ? -16.652 -6.073 5.451 1.00 63.19 84 ASN A C 1
ATOM 675 O O . ASN A 1 84 ? -16.713 -7.294 5.341 1.00 63.19 84 ASN A O 1
ATOM 679 N N . THR A 1 85 ? -16.793 -5.472 6.634 1.00 55.41 85 THR A N 1
ATOM 680 C CA . THR A 1 85 ? -17.162 -6.148 7.893 1.00 55.41 85 THR A CA 1
ATOM 681 C C . THR A 1 85 ? -18.680 -6.284 8.080 1.00 55.41 85 THR A C 1
ATOM 683 O O . THR A 1 85 ? -19.149 -6.737 9.122 1.00 55.41 85 THR A O 1
ATOM 686 N N . GLY A 1 86 ? -19.469 -5.963 7.051 1.00 51.66 86 GLY A N 1
ATOM 687 C CA . GLY A 1 86 ? -20.895 -6.260 6.994 1.00 51.66 86 GLY A CA 1
ATOM 688 C C . GLY A 1 86 ? -21.162 -7.633 6.376 1.00 51.66 86 GLY A C 1
ATOM 689 O O . GLY A 1 86 ? -21.049 -7.789 5.166 1.00 51.66 86 GLY A O 1
ATOM 690 N N . HIS A 1 87 ? -21.629 -8.572 7.206 1.00 42.69 87 HIS A N 1
ATOM 691 C CA . HIS A 1 87 ? -22.331 -9.814 6.840 1.00 42.69 87 HIS A CA 1
ATOM 692 C C . HIS A 1 87 ? -21.505 -11.113 6.706 1.00 42.69 87 HIS A C 1
ATOM 694 O O . HIS A 1 87 ? -21.350 -11.672 5.625 1.00 42.69 87 HIS A O 1
ATOM 700 N N . LYS A 1 88 ? -21.099 -11.668 7.858 1.00 37.53 88 LYS A N 1
ATOM 701 C CA . LYS A 1 88 ? -21.242 -13.107 8.165 1.00 37.53 88 LYS A CA 1
ATOM 702 C C . LYS A 1 88 ? -21.630 -13.288 9.639 1.00 37.53 88 LYS A C 1
ATOM 704 O O . LYS A 1 88 ? -20.809 -13.634 10.478 1.00 37.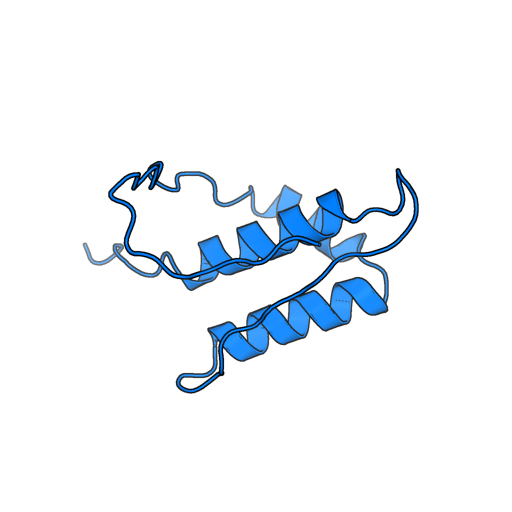53 88 LYS A O 1
ATOM 709 N N . THR A 1 89 ? -22.895 -13.015 9.935 1.00 39.31 89 THR A N 1
ATOM 710 C CA . THR A 1 89 ? -23.623 -13.637 11.049 1.00 39.31 89 THR A CA 1
ATOM 711 C C . THR A 1 89 ? -24.786 -14.389 10.426 1.00 39.31 89 THR A C 1
ATOM 713 O O . THR A 1 89 ? -25.799 -13.778 10.085 1.00 39.31 89 THR A O 1
ATOM 716 N N . ALA A 1 90 ? -24.575 -15.679 10.204 1.00 33.12 90 ALA A N 1
ATOM 717 C CA . ALA A 1 90 ? -25.580 -16.726 10.095 1.00 33.12 90 ALA A CA 1
ATOM 718 C C . ALA A 1 90 ? -24.845 -18.052 10.305 1.00 33.12 90 ALA A C 1
ATOM 720 O O . ALA A 1 90 ? -23.813 -18.240 9.617 1.00 33.12 90 ALA A O 1
#

Radius of gyration: 15.13 Å; chains: 1; bounding box: 36×38×32 Å

Secondary structure (DSSP, 8-state):
---------S---------PPPHHHHHHHHHT--HHHHHHHHHHHHHHT-TTPPPP-----SSTTSSHHHHHHHHHHHHHHHH--S----

InterPro domains:
  IPR027417 P-loop containing nucleoside triphosphate hydrolase [G3DSA:3.40.50.300] (13-84)
  IPR027417 P-loop containing nucleoside triphosphate hydrolase [SSF52540] (39-81)

pLDDT: mean 75.62, std 22.05, range [24.48, 93.56]

Foldseek 3Di:
DDDDDPDPDPPPPVPPPPDQDDPVVLVVLLVVDDDPLNVVLVVLLVQLPDPDRDDDDDDDDDDPPPCPVSSVVSSVNSCCVSVVPPDDDD

Sequence (90 aa):
MVHLIKHACPCAAVRKRQDIMDRDEYYNLMRMTNGEPHELLREIIHRQTTSSAPPLRVLFTGPAGCGKTFVLRLAMDLYNRYSNTGHKTA